Protein AF-A0A161MLA7-F1 (afdb_monomer_lite)

pLDDT: mean 86.56, std 13.96, range [35.53, 97.56]

Structure (mmCIF, N/CA/C/O backbone)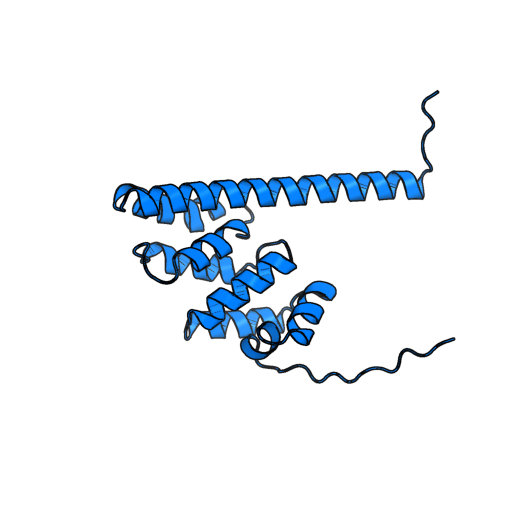:
data_AF-A0A161MLA7-F1
#
_entry.id   AF-A0A161MLA7-F1
#
loop_
_atom_site.group_PDB
_atom_site.id
_atom_site.type_symbol
_atom_site.label_atom_id
_atom_site.label_alt_id
_atom_site.label_comp_id
_atom_site.label_asym_id
_atom_site.label_entity_id
_atom_site.label_seq_id
_atom_site.pdbx_PDB_ins_code
_atom_site.Cartn_x
_atom_site.Cartn_y
_atom_site.Cartn_z
_atom_site.occupancy
_atom_site.B_iso_or_equiv
_atom_site.auth_seq_id
_atom_site.auth_comp_id
_atom_site.auth_asym_id
_atom_site.auth_atom_id
_atom_site.pdbx_PDB_model_num
ATOM 1 N N . GLY A 1 1 ? 32.731 -20.672 -20.221 1.00 35.62 1 GLY A N 1
ATOM 2 C CA . GLY A 1 1 ? 31.515 -21.456 -19.959 1.00 35.62 1 GLY A CA 1
ATOM 3 C C . GLY A 1 1 ? 31.537 -21.899 -18.520 1.00 35.62 1 GLY A C 1
ATOM 4 O O . GLY A 1 1 ? 32.250 -22.837 -18.206 1.00 35.62 1 GLY A O 1
ATOM 5 N N . SER A 1 2 ? 30.810 -21.200 -17.656 1.00 35.53 2 SER A N 1
ATOM 6 C CA . SER A 1 2 ? 30.703 -21.545 -16.239 1.00 35.53 2 SER A CA 1
ATOM 7 C C . SER A 1 2 ? 29.225 -21.730 -15.949 1.00 35.53 2 SER A C 1
ATOM 9 O O . SER A 1 2 ? 28.480 -20.765 -15.819 1.00 35.53 2 SER A O 1
ATOM 11 N N . SER A 1 3 ? 28.805 -22.993 -15.978 1.00 42.72 3 SER A N 1
ATOM 12 C CA . SER A 1 3 ? 27.451 -23.432 -15.665 1.00 42.72 3 SER A CA 1
ATOM 13 C C . SER A 1 3 ? 27.129 -23.028 -14.229 1.00 42.72 3 SER A C 1
ATOM 15 O O . SER A 1 3 ? 27.660 -23.607 -13.277 1.00 42.72 3 SER A O 1
ATOM 17 N N . ILE A 1 4 ? 26.294 -21.999 -14.070 1.00 44.34 4 ILE A N 1
ATOM 18 C CA . ILE A 1 4 ? 25.647 -21.707 -12.796 1.00 44.34 4 ILE A CA 1
ATOM 19 C C . ILE A 1 4 ? 24.746 -22.909 -12.540 1.00 44.34 4 ILE A C 1
ATOM 21 O O . ILE A 1 4 ? 23.729 -23.096 -13.209 1.00 44.34 4 ILE A O 1
ATOM 25 N N . ARG A 1 5 ? 25.176 -23.772 -11.616 1.00 41.50 5 ARG A N 1
ATOM 26 C CA . ARG A 1 5 ? 24.365 -24.871 -11.100 1.00 41.50 5 ARG A CA 1
ATOM 27 C C . ARG A 1 5 ? 22.990 -24.297 -10.774 1.00 41.50 5 ARG A C 1
ATOM 29 O O . ARG A 1 5 ? 22.898 -23.390 -9.949 1.00 41.50 5 ARG A O 1
ATOM 36 N N . LYS A 1 6 ? 21.947 -24.812 -11.433 1.00 44.00 6 LYS A N 1
ATOM 37 C CA . LYS A 1 6 ? 20.553 -24.623 -11.027 1.00 44.00 6 LYS A CA 1
ATOM 38 C C . LYS A 1 6 ? 20.460 -25.071 -9.572 1.00 44.00 6 LYS A C 1
ATOM 40 O O . LYS A 1 6 ? 20.347 -26.260 -9.291 1.00 44.00 6 LYS A O 1
ATOM 45 N N . LEU A 1 7 ? 20.582 -24.123 -8.652 1.00 43.62 7 LEU A N 1
ATOM 46 C CA . LEU A 1 7 ? 20.130 -24.289 -7.287 1.00 43.62 7 LEU A CA 1
ATOM 47 C C . LEU A 1 7 ? 18.627 -24.536 -7.416 1.00 43.62 7 LEU A C 1
ATOM 49 O O . LEU A 1 7 ? 17.872 -23.615 -7.717 1.00 43.62 7 LEU A O 1
ATOM 53 N N . SER A 1 8 ? 18.205 -25.794 -7.292 1.00 46.41 8 SER A N 1
ATOM 54 C CA . SER A 1 8 ? 16.795 -26.168 -7.209 1.00 46.41 8 SER A CA 1
ATOM 55 C C . SER A 1 8 ? 16.278 -25.725 -5.843 1.00 46.41 8 SER A C 1
ATOM 57 O O . SER A 1 8 ? 16.089 -26.533 -4.935 1.00 46.41 8 SER A O 1
ATOM 59 N N . ILE A 1 9 ? 16.163 -24.413 -5.660 1.00 57.31 9 ILE A N 1
ATOM 60 C CA . ILE A 1 9 ? 15.554 -23.830 -4.476 1.00 57.31 9 ILE A CA 1
ATOM 61 C C . ILE A 1 9 ? 14.063 -24.095 -4.629 1.00 57.31 9 ILE A C 1
ATOM 63 O O . ILE A 1 9 ? 13.402 -23.514 -5.486 1.00 57.31 9 ILE A O 1
ATOM 67 N N . VAL A 1 10 ? 13.554 -25.034 -3.835 1.00 64.12 10 VAL A N 1
ATOM 68 C CA . VAL A 1 10 ? 12.116 -25.246 -3.702 1.00 64.12 10 VAL A CA 1
ATOM 69 C C . VAL A 1 10 ? 11.611 -24.146 -2.785 1.00 64.12 10 VAL A C 1
ATOM 71 O O . VAL A 1 10 ? 11.874 -24.150 -1.582 1.00 64.12 10 VAL A O 1
ATOM 74 N N . PHE A 1 11 ? 10.951 -23.159 -3.375 1.00 63.38 11 PHE A N 1
ATOM 75 C CA . PHE A 1 11 ? 10.312 -22.102 -2.614 1.00 63.38 11 PHE A CA 1
ATOM 76 C C . PHE A 1 11 ? 9.018 -22.619 -1.971 1.00 63.38 11 PHE A C 1
ATOM 78 O O . PHE A 1 11 ? 8.339 -23.464 -2.559 1.00 63.38 11 PHE A O 1
ATOM 85 N N . PRO A 1 12 ? 8.655 -22.128 -0.773 1.00 67.88 12 PRO A N 1
ATOM 86 C CA . PRO A 1 12 ? 7.354 -22.425 -0.197 1.00 67.88 12 PRO A CA 1
ATOM 87 C C . PRO A 1 12 ? 6.238 -21.997 -1.157 1.00 67.88 12 PRO A C 1
ATOM 89 O O . PRO A 1 12 ? 6.272 -20.890 -1.687 1.00 67.88 12 PRO A O 1
ATOM 92 N N . HIS A 1 13 ? 5.222 -22.844 -1.327 1.00 69.75 13 HIS A N 1
ATOM 93 C CA . HIS A 1 13 ? 4.021 -22.492 -2.096 1.00 69.75 13 HIS A CA 1
ATOM 94 C C . HIS A 1 13 ? 3.100 -21.520 -1.344 1.00 69.75 13 HIS A C 1
ATOM 96 O O . HIS A 1 13 ? 2.268 -20.857 -1.952 1.00 69.75 13 HIS A O 1
ATOM 102 N N . ASN A 1 14 ? 3.243 -21.431 -0.017 1.00 82.00 14 ASN A N 1
ATOM 103 C CA . ASN A 1 14 ? 2.490 -20.487 0.797 1.00 82.00 14 ASN A CA 1
ATOM 104 C C . ASN A 1 14 ? 3.104 -19.073 0.669 1.00 82.00 14 ASN A C 1
ATOM 106 O O . ASN A 1 14 ? 4.290 -18.906 0.980 1.00 82.00 14 ASN A O 1
ATOM 110 N N . PRO A 1 15 ? 2.319 -18.050 0.278 1.00 80.56 15 PRO A N 1
ATOM 111 C CA . PRO A 1 15 ? 2.831 -16.701 0.046 1.00 80.56 15 PRO A CA 1
ATOM 112 C C . PRO A 1 15 ? 3.383 -16.064 1.322 1.00 80.56 15 PRO A C 1
ATOM 114 O O . PRO A 1 15 ? 4.426 -15.421 1.279 1.00 80.56 15 PRO A O 1
ATOM 117 N N . VAL A 1 16 ? 2.764 -16.303 2.481 1.00 81.31 16 VAL A N 1
ATOM 118 C CA . VAL A 1 16 ? 3.246 -15.788 3.772 1.00 81.31 16 VAL A CA 1
ATOM 119 C C . VAL A 1 16 ? 4.622 -16.355 4.092 1.00 81.31 16 VAL A C 1
ATOM 121 O O . VAL A 1 16 ? 5.517 -15.606 4.468 1.00 81.31 16 VAL A O 1
ATOM 124 N N . SER A 1 17 ? 4.828 -17.659 3.902 1.00 85.19 17 SER A N 1
ATOM 125 C CA . SER A 1 17 ? 6.138 -18.287 4.112 1.00 85.19 17 SER A CA 1
ATOM 126 C C . SER A 1 17 ? 7.188 -17.775 3.125 1.00 85.19 17 SER A C 1
ATOM 128 O O . SER A 1 17 ? 8.350 -17.610 3.501 1.00 85.19 17 SER A O 1
ATOM 130 N N . LEU A 1 18 ? 6.789 -17.494 1.880 1.00 86.75 18 LEU A N 1
ATOM 131 C CA . LEU A 1 18 ? 7.685 -16.943 0.869 1.00 86.75 18 LEU A CA 1
ATOM 132 C C . LEU A 1 18 ? 8.161 -15.539 1.262 1.00 86.75 18 LEU A C 1
ATOM 134 O O . LEU A 1 18 ? 9.369 -15.316 1.348 1.00 86.75 18 LEU A O 1
ATOM 138 N N . ILE A 1 19 ? 7.226 -14.641 1.587 1.00 88.50 19 ILE A N 1
ATOM 139 C CA . ILE A 1 19 ? 7.509 -13.259 2.007 1.00 88.50 19 ILE A CA 1
ATOM 140 C C . ILE A 1 19 ? 8.179 -13.223 3.395 1.00 88.50 19 ILE A C 1
ATOM 142 O O . ILE A 1 19 ? 8.933 -12.311 3.705 1.00 88.50 19 ILE A O 1
ATOM 146 N N . ALA A 1 20 ? 7.960 -14.218 4.257 1.00 85.56 20 ALA A N 1
ATOM 147 C CA . ALA A 1 20 ? 8.632 -14.293 5.556 1.00 85.56 20 ALA A CA 1
ATOM 148 C C . ALA A 1 20 ? 10.102 -14.731 5.455 1.00 85.56 20 ALA A C 1
ATOM 150 O O . ALA A 1 20 ? 10.883 -14.497 6.379 1.00 85.56 20 ALA A O 1
ATOM 151 N N . SER A 1 21 ? 10.492 -15.383 4.358 1.00 88.19 21 SER A N 1
ATOM 152 C CA . SER A 1 21 ? 11.852 -15.879 4.169 1.00 88.19 21 SER A CA 1
ATOM 153 C C . SER A 1 21 ? 12.714 -14.860 3.422 1.00 88.19 21 SER A C 1
ATOM 155 O O . SER A 1 21 ? 12.321 -14.336 2.382 1.00 88.19 21 SER A O 1
ATOM 157 N N . ARG A 1 22 ? 13.944 -14.618 3.896 1.00 85.19 22 ARG A N 1
ATOM 158 C CA . ARG A 1 22 ? 14.897 -13.747 3.185 1.00 85.19 22 ARG A CA 1
ATOM 159 C C . ARG A 1 22 ? 15.151 -14.199 1.734 1.00 85.19 22 ARG A C 1
ATOM 161 O O . ARG A 1 22 ? 15.134 -13.336 0.861 1.00 85.19 22 ARG A O 1
ATOM 168 N N . PRO A 1 23 ? 15.352 -15.502 1.436 1.00 88.31 23 PRO A N 1
ATOM 169 C CA . PRO A 1 23 ? 15.500 -15.957 0.054 1.00 88.31 23 PRO A CA 1
ATOM 170 C C . PRO A 1 23 ? 14.250 -15.712 -0.798 1.00 88.31 23 PRO A C 1
ATOM 172 O O . PRO A 1 23 ? 14.384 -15.338 -1.958 1.00 88.31 23 PRO A O 1
ATOM 175 N N . GLY A 1 24 ? 13.051 -15.894 -0.236 1.00 88.69 24 GLY A N 1
ATOM 176 C CA . GLY A 1 24 ? 11.794 -15.651 -0.943 1.00 88.69 24 GLY A CA 1
ATOM 177 C C . GLY A 1 24 ? 11.556 -14.171 -1.231 1.00 88.69 24 GLY A C 1
ATOM 178 O O . GLY A 1 24 ? 11.229 -13.824 -2.360 1.00 88.69 24 GLY A O 1
ATOM 179 N N . LEU A 1 25 ? 11.821 -13.284 -0.268 1.00 86.94 25 LEU A N 1
ATOM 180 C CA . LEU A 1 25 ? 11.792 -11.834 -0.496 1.00 86.94 25 LEU A CA 1
ATOM 181 C C . LEU A 1 25 ? 12.771 -11.400 -1.584 1.00 86.94 25 LEU A C 1
ATOM 183 O O . LEU A 1 25 ? 12.389 -10.647 -2.471 1.00 86.94 25 LEU A O 1
ATOM 187 N N . MET A 1 26 ? 14.012 -11.894 -1.546 1.00 88.06 26 MET A N 1
ATOM 188 C CA . MET A 1 26 ? 14.998 -11.592 -2.589 1.00 88.06 26 MET A CA 1
ATOM 189 C C . MET A 1 26 ? 14.558 -12.113 -3.959 1.00 88.06 26 MET A C 1
ATOM 191 O O . MET A 1 26 ? 14.773 -11.446 -4.966 1.00 88.06 26 MET A O 1
ATOM 195 N N . TYR A 1 27 ? 13.941 -13.295 -4.008 1.00 89.75 27 TYR A N 1
ATOM 196 C CA . TYR A 1 27 ? 13.390 -13.838 -5.244 1.00 89.75 27 TYR A CA 1
ATOM 197 C C . TYR A 1 27 ? 12.289 -12.934 -5.811 1.00 89.75 27 TYR A C 1
ATOM 199 O O . TYR A 1 27 ? 12.348 -12.583 -6.986 1.00 89.75 27 TYR A O 1
ATOM 207 N N . LEU A 1 28 ? 11.339 -12.510 -4.973 1.00 91.31 28 LEU A N 1
ATOM 208 C CA . LEU A 1 28 ? 10.257 -11.603 -5.366 1.00 91.31 28 LEU A CA 1
ATOM 209 C C . LEU A 1 28 ? 10.786 -10.227 -5.791 1.00 91.31 28 LEU A C 1
ATOM 211 O O . LEU A 1 28 ? 10.276 -9.654 -6.743 1.00 91.31 28 LEU A O 1
ATOM 215 N N . GLU A 1 29 ? 11.820 -9.715 -5.126 1.00 89.81 29 GLU A N 1
ATOM 216 C CA . GLU A 1 29 ? 12.469 -8.446 -5.477 1.00 89.81 29 GLU A CA 1
ATOM 217 C C . GLU A 1 29 ? 13.152 -8.508 -6.852 1.00 89.81 29 GLU A C 1
ATOM 219 O O . GLU A 1 29 ? 13.044 -7.574 -7.641 1.00 89.81 29 GLU A O 1
ATOM 224 N N . LEU A 1 30 ? 13.825 -9.621 -7.162 1.00 88.25 30 LEU A N 1
ATOM 225 C CA . LEU A 1 30 ? 14.566 -9.790 -8.416 1.00 88.25 30 LEU A CA 1
ATOM 226 C C . LEU A 1 30 ? 13.683 -10.194 -9.602 1.00 88.25 30 LEU A C 1
ATOM 228 O O . LEU A 1 30 ? 13.940 -9.768 -10.726 1.00 88.25 30 LEU A O 1
ATOM 232 N N . CYS A 1 31 ? 12.696 -11.059 -9.370 1.00 88.69 31 CYS A N 1
ATOM 233 C CA . CYS A 1 31 ? 11.880 -11.660 -10.430 1.00 88.69 31 CYS A CA 1
ATOM 234 C C . CYS A 1 31 ? 10.487 -11.032 -10.545 1.00 88.69 31 CYS A C 1
ATOM 236 O O . CYS A 1 31 ? 9.802 -11.258 -11.540 1.00 88.69 31 CYS A O 1
ATOM 238 N N . GLY A 1 32 ? 10.069 -10.260 -9.542 1.00 88.56 32 GLY A N 1
ATOM 239 C CA . GLY A 1 32 ? 8.690 -9.821 -9.379 1.00 88.56 32 GLY A CA 1
ATOM 240 C C . GLY A 1 32 ? 7.773 -10.932 -8.837 1.00 88.56 32 GLY A C 1
ATOM 241 O O . GLY A 1 32 ? 8.076 -12.125 -8.951 1.00 88.56 32 GLY A O 1
ATOM 242 N N . PRO A 1 33 ? 6.637 -10.563 -8.223 1.00 90.44 33 PRO A N 1
ATOM 243 C CA . PRO A 1 33 ? 5.586 -11.514 -7.870 1.00 90.44 33 PRO A CA 1
ATO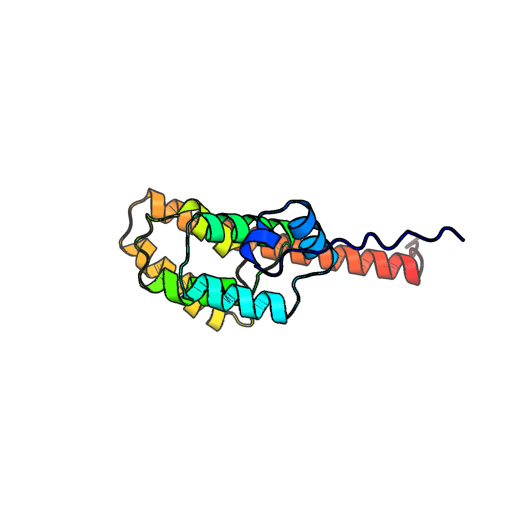M 244 C C . PRO A 1 33 ? 4.881 -12.054 -9.127 1.00 90.44 33 PRO A C 1
ATOM 246 O O . PRO A 1 33 ? 4.514 -11.279 -10.008 1.00 90.44 33 PRO A O 1
ATOM 249 N N . SER A 1 34 ? 4.666 -13.375 -9.204 1.00 89.94 34 SER A N 1
ATOM 250 C CA . SER A 1 34 ? 3.880 -13.987 -10.289 1.00 89.94 34 SER A CA 1
ATOM 251 C C . SER A 1 34 ? 2.377 -13.776 -10.091 1.00 89.94 34 SER A C 1
ATOM 253 O O . SER A 1 34 ? 1.924 -13.457 -8.990 1.00 89.94 34 SER A O 1
ATOM 255 N N . GLU A 1 35 ? 1.589 -13.994 -11.142 1.00 88.06 35 GLU A N 1
ATOM 256 C CA . GLU A 1 35 ? 0.130 -13.894 -11.063 1.00 88.06 35 GLU A CA 1
ATOM 257 C C . GLU A 1 35 ? -0.458 -14.921 -10.085 1.00 88.06 35 GLU A C 1
ATOM 259 O O . GLU A 1 35 ? -1.280 -14.567 -9.240 1.00 88.06 35 GLU A O 1
ATOM 264 N N . GLU A 1 36 ? 0.026 -16.167 -10.109 1.00 87.62 36 GLU A N 1
ATOM 265 C CA . GLU A 1 36 ? -0.424 -17.209 -9.179 1.00 87.62 36 GLU A CA 1
ATOM 266 C C . GLU A 1 36 ? -0.106 -16.831 -7.730 1.00 87.62 36 GLU A C 1
ATOM 268 O O . GLU A 1 36 ? -0.930 -17.017 -6.836 1.00 87.62 36 GLU A O 1
ATOM 273 N N . PHE A 1 37 ? 1.076 -16.256 -7.487 1.00 89.62 37 PHE A N 1
ATOM 274 C CA . PHE A 1 37 ? 1.437 -15.756 -6.164 1.00 89.62 37 PHE A CA 1
ATOM 275 C C . PHE A 1 37 ? 0.473 -14.657 -5.701 1.00 89.62 37 PHE A C 1
ATOM 277 O O . PHE A 1 37 ? 0.029 -14.681 -4.553 1.00 89.62 37 PHE A O 1
ATOM 284 N N . MET A 1 38 ? 0.130 -13.718 -6.586 1.00 90.75 38 MET A N 1
ATOM 285 C CA . MET A 1 38 ? -0.778 -12.613 -6.276 1.00 90.75 38 MET A CA 1
ATOM 286 C C . MET A 1 38 ? -2.192 -13.104 -5.949 1.00 90.75 38 MET A C 1
ATOM 288 O O . MET A 1 38 ? -2.770 -12.641 -4.968 1.00 90.75 38 MET A O 1
ATOM 292 N N . GLN A 1 39 ? -2.710 -14.085 -6.694 1.00 89.31 39 GLN A N 1
ATOM 293 C CA . GLN A 1 39 ? -4.025 -14.688 -6.442 1.00 89.31 39 GLN A CA 1
ATOM 294 C C . GLN A 1 39 ? -4.079 -15.419 -5.092 1.00 89.31 39 GLN A C 1
ATOM 296 O O . GLN A 1 39 ? -5.018 -15.244 -4.314 1.00 89.31 39 GLN A O 1
ATOM 301 N N . VAL A 1 40 ? -3.057 -16.220 -4.767 1.00 89.25 40 VAL A N 1
ATOM 302 C CA . VAL A 1 40 ? -3.009 -16.926 -3.473 1.00 89.25 40 VAL A CA 1
ATOM 303 C C . VAL A 1 40 ? -2.837 -15.934 -2.320 1.00 89.25 40 VAL A C 1
ATOM 305 O O . VAL A 1 40 ? -3.418 -16.112 -1.244 1.00 89.25 40 VAL A O 1
ATOM 308 N N . LEU A 1 41 ? -2.056 -14.872 -2.529 1.00 90.12 41 LEU A N 1
ATOM 309 C CA . LEU A 1 41 ? -1.874 -13.819 -1.540 1.00 90.12 41 LEU A CA 1
ATOM 310 C C . LEU A 1 41 ? -3.184 -13.071 -1.258 1.00 90.12 41 LEU A C 1
ATOM 312 O O . LEU A 1 41 ? -3.493 -12.836 -0.093 1.00 90.12 41 LEU A O 1
ATOM 316 N N . GLU A 1 42 ? -3.964 -12.755 -2.290 1.00 90.50 42 GLU A N 1
ATOM 317 C CA . GLU A 1 42 ? -5.281 -12.124 -2.161 1.00 90.50 42 GLU A CA 1
ATOM 318 C C . GLU A 1 42 ? -6.214 -12.943 -1.274 1.00 90.50 42 GLU A C 1
ATOM 320 O O . GLU A 1 42 ? -6.682 -12.440 -0.254 1.00 90.50 42 GLU A O 1
ATOM 325 N N . GLY A 1 43 ? -6.381 -14.233 -1.581 1.00 88.00 43 GLY A N 1
ATOM 326 C CA . GLY A 1 43 ? -7.207 -15.124 -0.766 1.00 88.00 43 GLY A CA 1
ATOM 327 C C . GLY A 1 43 ? -6.710 -15.249 0.679 1.00 88.00 43 GLY A C 1
ATOM 328 O O . GLY A 1 43 ? -7.507 -15.379 1.605 1.00 88.00 43 GLY A O 1
ATOM 329 N N . THR A 1 44 ? -5.395 -15.155 0.898 1.00 87.94 44 THR A N 1
ATOM 330 C CA . THR A 1 44 ? -4.810 -15.179 2.248 1.00 87.94 44 THR A CA 1
ATOM 331 C C . THR A 1 44 ? -5.144 -13.906 3.032 1.00 87.94 44 THR A C 1
ATOM 333 O O . THR A 1 44 ? -5.494 -13.984 4.210 1.00 87.94 44 THR A O 1
ATOM 336 N N . ILE A 1 45 ? -5.041 -12.740 2.390 1.00 89.00 45 ILE A N 1
ATOM 337 C CA . ILE A 1 45 ? -5.359 -11.446 3.004 1.00 89.00 45 ILE A CA 1
ATOM 338 C C . ILE A 1 45 ? -6.857 -11.351 3.312 1.00 89.00 45 ILE A C 1
ATOM 340 O O . ILE A 1 45 ? -7.218 -10.906 4.398 1.00 89.00 45 ILE A O 1
ATOM 344 N N . GLU A 1 46 ? -7.718 -11.785 2.389 1.00 85.44 46 GLU A N 1
ATOM 345 C CA . GLU A 1 46 ? -9.176 -11.756 2.562 1.00 85.44 46 GLU A CA 1
ATOM 346 C C . GLU A 1 46 ? -9.651 -12.703 3.674 1.00 85.44 46 GLU A C 1
ATOM 348 O O . GLU A 1 46 ? -10.554 -12.354 4.432 1.00 85.44 46 GLU A O 1
ATOM 353 N N . ALA A 1 47 ? -9.036 -13.883 3.805 1.00 82.31 47 ALA A N 1
ATOM 354 C CA . ALA A 1 47 ? -9.426 -14.858 4.820 1.00 82.31 47 ALA A CA 1
ATOM 355 C C . ALA A 1 47 ? -9.049 -14.423 6.244 1.00 82.31 47 ALA A C 1
ATOM 357 O O . ALA A 1 47 ? -9.837 -14.616 7.172 1.00 82.31 47 ALA A O 1
ATOM 358 N N . GLN A 1 48 ? -7.840 -13.881 6.439 1.00 74.12 48 GLN A N 1
ATOM 359 C CA . GLN A 1 48 ? -7.374 -13.454 7.758 1.00 74.12 48 GLN A CA 1
ATOM 360 C C . GLN A 1 48 ? -6.199 -12.463 7.658 1.00 74.12 48 GLN A C 1
ATOM 362 O O . GLN A 1 48 ? -5.032 -12.878 7.652 1.00 74.12 48 GLN A O 1
ATOM 367 N N . PRO A 1 49 ? -6.458 -11.144 7.645 1.00 75.31 49 PRO A N 1
ATOM 368 C CA . PRO A 1 49 ? -5.391 -10.158 7.710 1.00 75.31 49 PRO A CA 1
ATOM 369 C C . PRO A 1 49 ? -4.799 -10.165 9.124 1.00 75.31 49 PRO A C 1
ATOM 371 O O . PRO A 1 49 ? -5.368 -9.620 10.062 1.00 75.31 49 PRO A O 1
ATOM 374 N N . SER A 1 50 ? -3.658 -10.831 9.303 1.00 83.69 50 SER A N 1
ATOM 375 C CA . SER A 1 50 ? -2.897 -10.763 10.556 1.00 83.69 50 SER A CA 1
ATOM 376 C C . SER A 1 50 ? -1.865 -9.642 10.496 1.00 83.69 50 SER A C 1
ATOM 378 O O . SER A 1 50 ? -1.293 -9.376 9.437 1.00 83.69 50 SER A O 1
ATOM 380 N N . GLU A 1 51 ? -1.551 -9.033 11.640 1.00 86.38 51 GLU A N 1
ATOM 381 C CA . GLU A 1 51 ? -0.484 -8.026 11.757 1.00 86.38 51 GLU A CA 1
ATOM 382 C C . GLU A 1 51 ? 0.846 -8.529 11.164 1.00 86.38 51 GLU A C 1
ATOM 384 O O . GLU A 1 51 ? 1.554 -7.796 10.471 1.00 86.38 51 GLU A O 1
ATOM 389 N N . LEU A 1 52 ? 1.143 -9.823 11.341 1.00 85.75 52 LEU A N 1
ATOM 390 C CA . LEU A 1 52 ? 2.296 -10.476 10.727 1.00 85.75 52 LEU A CA 1
ATOM 391 C C . LEU A 1 52 ? 2.260 -10.371 9.197 1.00 85.75 52 LEU A C 1
ATOM 393 O O . LEU A 1 52 ? 3.256 -9.969 8.597 1.00 85.75 52 LEU A O 1
ATOM 397 N N . ILE A 1 53 ? 1.134 -10.700 8.562 1.00 86.94 53 ILE A N 1
ATOM 398 C CA . ILE A 1 53 ? 0.984 -10.603 7.104 1.00 86.94 53 ILE A CA 1
ATOM 399 C C . ILE A 1 53 ? 1.129 -9.147 6.654 1.00 86.94 53 ILE A C 1
ATOM 401 O O . ILE A 1 53 ? 1.920 -8.876 5.755 1.00 86.94 53 ILE A O 1
ATOM 405 N N . ILE A 1 54 ? 0.454 -8.204 7.314 1.00 89.62 54 ILE A N 1
ATOM 406 C CA . ILE A 1 54 ? 0.525 -6.769 6.987 1.00 89.62 54 ILE A CA 1
ATOM 407 C C . ILE A 1 54 ? 1.975 -6.264 7.083 1.00 89.62 54 ILE A C 1
ATOM 409 O O . ILE A 1 54 ? 2.456 -5.574 6.183 1.00 89.62 54 ILE A O 1
ATOM 413 N N . SER A 1 55 ? 2.713 -6.666 8.122 1.00 91.38 55 SER A N 1
ATOM 414 C CA . SER A 1 55 ? 4.125 -6.295 8.287 1.00 91.38 55 SER A CA 1
ATOM 415 C C . SER A 1 55 ? 5.009 -6.809 7.147 1.00 91.38 55 SER A C 1
ATOM 417 O O . SER A 1 55 ? 5.864 -6.082 6.639 1.00 91.38 55 SER A O 1
ATOM 419 N N . ARG A 1 56 ? 4.763 -8.040 6.685 1.00 90.00 56 ARG A N 1
ATOM 420 C CA . ARG A 1 56 ? 5.498 -8.660 5.576 1.00 90.00 56 ARG A CA 1
ATOM 421 C C . ARG A 1 56 ? 5.149 -8.039 4.233 1.00 90.00 56 ARG A C 1
ATOM 423 O O . ARG A 1 56 ? 6.031 -7.872 3.396 1.00 90.00 56 ARG A O 1
ATOM 430 N N . LEU A 1 57 ? 3.897 -7.642 4.047 1.00 91.88 57 LEU A N 1
ATOM 431 C CA . LEU A 1 57 ? 3.456 -6.908 2.865 1.00 91.88 57 LEU A CA 1
ATOM 432 C C . LEU A 1 57 ? 4.086 -5.521 2.787 1.00 91.88 57 LEU A C 1
ATOM 434 O O . LEU A 1 57 ? 4.553 -5.131 1.717 1.00 91.88 57 LEU A O 1
ATOM 438 N N . SER A 1 58 ? 4.187 -4.827 3.922 1.00 92.19 58 SER A N 1
ATOM 439 C CA . SER A 1 58 ? 4.918 -3.561 3.999 1.00 92.19 58 SER A CA 1
ATOM 440 C C . SER A 1 58 ? 6.383 -3.761 3.613 1.00 92.19 58 SER A C 1
ATOM 442 O O . SER A 1 58 ? 6.899 -3.046 2.752 1.00 92.19 58 SER A O 1
ATOM 444 N N . GLU A 1 59 ? 7.061 -4.766 4.176 1.00 92.00 59 GLU A N 1
ATOM 445 C CA . GLU A 1 59 ? 8.451 -5.071 3.818 1.00 92.00 59 GLU A CA 1
ATOM 446 C C . GLU A 1 59 ? 8.609 -5.355 2.315 1.00 92.00 59 GLU A C 1
ATOM 448 O O . GLU A 1 59 ? 9.520 -4.822 1.677 1.00 92.00 59 GLU A O 1
ATOM 453 N N . LEU A 1 60 ? 7.698 -6.140 1.737 1.00 92.81 60 LEU A N 1
ATOM 454 C CA . LEU A 1 60 ? 7.710 -6.461 0.315 1.00 92.81 60 LEU A CA 1
ATOM 455 C C . LEU A 1 60 ? 7.544 -5.211 -0.560 1.00 92.81 60 LEU A C 1
ATOM 457 O O . LEU A 1 60 ? 8.373 -4.986 -1.438 1.00 92.81 60 LEU A O 1
ATOM 461 N N . GLN A 1 61 ? 6.533 -4.369 -0.318 1.00 93.81 61 GLN A N 1
ATOM 462 C CA . GLN A 1 61 ? 6.332 -3.141 -1.105 1.00 93.81 61 GLN A CA 1
ATOM 463 C C . GLN A 1 61 ? 7.515 -2.176 -0.990 1.00 93.81 61 GLN A C 1
ATOM 465 O O . GLN A 1 61 ? 7.892 -1.551 -1.978 1.00 93.81 61 GLN A O 1
ATOM 470 N N . ASN A 1 62 ? 8.145 -2.090 0.186 1.00 92.69 62 ASN A N 1
ATOM 471 C CA . ASN A 1 62 ? 9.352 -1.284 0.373 1.00 92.69 62 ASN A CA 1
ATOM 472 C C . ASN A 1 62 ? 10.528 -1.774 -0.477 1.00 92.69 62 ASN A C 1
ATOM 474 O O . ASN A 1 62 ? 11.258 -0.951 -1.026 1.00 92.69 62 ASN A O 1
ATOM 478 N N . ARG A 1 63 ? 10.706 -3.093 -0.606 1.00 91.94 63 ARG A N 1
ATOM 479 C CA . ARG A 1 63 ? 11.744 -3.682 -1.467 1.00 91.94 63 ARG A CA 1
ATOM 480 C C . ARG A 1 63 ? 11.438 -3.498 -2.945 1.00 91.94 63 ARG A C 1
ATOM 482 O O . ARG A 1 63 ? 12.309 -3.099 -3.706 1.00 91.94 63 ARG A O 1
ATOM 489 N N . LEU A 1 64 ? 10.190 -3.749 -3.333 1.00 92.38 64 LEU A N 1
ATOM 490 C CA . LEU A 1 64 ? 9.740 -3.608 -4.716 1.00 92.38 64 LEU A CA 1
ATOM 491 C C . LEU A 1 64 ? 9.702 -2.148 -5.177 1.00 92.38 64 LEU A C 1
ATOM 493 O O . LEU A 1 64 ? 9.801 -1.872 -6.370 1.00 92.38 64 LEU A O 1
ATOM 497 N N . ARG A 1 65 ? 9.556 -1.209 -4.236 1.00 92.62 65 ARG A N 1
ATOM 498 C CA . ARG A 1 65 ? 9.391 0.228 -4.492 1.00 92.62 65 ARG A CA 1
ATOM 499 C C . ARG A 1 65 ? 8.223 0.532 -5.430 1.00 92.62 65 ARG A C 1
ATOM 501 O O . ARG A 1 65 ? 8.269 1.461 -6.236 1.00 92.62 65 ARG A O 1
ATOM 508 N N . HIS A 1 66 ? 7.168 -0.267 -5.334 1.00 91.44 66 HIS A N 1
ATOM 509 C CA . HIS A 1 66 ? 5.907 -0.026 -6.014 1.00 91.44 66 HIS A CA 1
ATOM 510 C C . HIS A 1 66 ? 4.754 -0.707 -5.280 1.00 91.44 66 HIS A C 1
ATOM 512 O O . HIS A 1 66 ? 4.935 -1.588 -4.435 1.00 91.44 66 HIS A O 1
ATOM 518 N N . GLY A 1 67 ? 3.545 -0.293 -5.641 1.00 92.00 67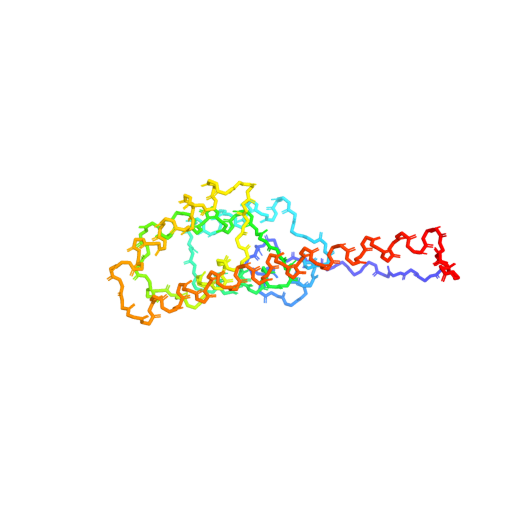 GLY A N 1
ATOM 519 C CA . GLY A 1 67 ? 2.324 -0.879 -5.126 1.00 92.00 67 GLY A CA 1
ATOM 520 C C . GLY A 1 67 ? 1.987 -2.231 -5.690 1.00 92.00 67 GLY A C 1
ATOM 521 O O . GLY A 1 67 ? 2.241 -2.503 -6.861 1.00 92.00 67 GLY A O 1
ATOM 522 N N . LEU A 1 68 ? 1.371 -3.053 -4.847 1.00 92.56 68 LEU A N 1
ATOM 523 C CA . LEU A 1 68 ? 0.722 -4.281 -5.269 1.00 92.56 68 LEU A CA 1
ATOM 524 C C . LEU A 1 68 ? -0.796 -4.037 -5.310 1.00 92.56 68 LEU A C 1
ATOM 526 O O . LEU A 1 68 ? -1.359 -3.618 -4.292 1.00 92.56 68 LEU A O 1
ATOM 530 N N . PRO A 1 69 ? -1.476 -4.297 -6.444 1.00 92.88 69 PRO A N 1
ATOM 531 C CA . PRO A 1 69 ? -2.920 -4.080 -6.572 1.00 92.88 69 PRO A CA 1
ATOM 532 C C . PRO A 1 69 ? -3.734 -4.784 -5.480 1.00 92.88 69 PRO A C 1
ATOM 534 O O . PRO A 1 69 ? -4.633 -4.185 -4.897 1.00 92.88 69 PRO A O 1
ATOM 537 N N . VAL A 1 70 ? -3.341 -6.010 -5.117 1.00 92.19 70 VAL A N 1
ATOM 538 C CA . VAL A 1 70 ? -3.978 -6.796 -4.048 1.00 92.19 70 VAL A CA 1
ATOM 539 C C . VAL A 1 70 ? -3.988 -6.075 -2.695 1.00 92.19 70 VAL A C 1
ATOM 541 O O . VAL A 1 70 ? -4.980 -6.107 -1.971 1.00 92.19 70 VAL A O 1
ATOM 544 N N . ILE A 1 71 ? -2.910 -5.356 -2.371 1.00 93.06 71 ILE A N 1
ATOM 545 C CA . ILE A 1 71 ? -2.810 -4.591 -1.125 1.00 93.06 71 ILE A CA 1
ATOM 546 C C . ILE A 1 71 ? -3.714 -3.363 -1.192 1.00 93.06 71 ILE A C 1
ATOM 548 O O . ILE A 1 71 ? -4.355 -3.015 -0.206 1.00 93.06 71 ILE A O 1
ATOM 552 N N . THR A 1 72 ? -3.813 -2.728 -2.360 1.00 93.50 72 THR A N 1
ATOM 553 C CA . THR A 1 72 ? -4.718 -1.586 -2.550 1.00 93.50 72 THR A CA 1
ATOM 554 C C . THR A 1 72 ? -6.172 -2.011 -2.392 1.00 93.50 72 THR A C 1
ATOM 556 O O . THR A 1 72 ? -6.926 -1.342 -1.689 1.00 93.50 72 THR A O 1
ATOM 559 N N . LYS A 1 73 ? -6.560 -3.146 -2.984 1.00 92.69 73 LYS A N 1
ATOM 560 C CA . LYS A 1 73 ? -7.904 -3.714 -2.830 1.00 92.69 73 LYS A CA 1
ATOM 561 C C . LYS A 1 73 ? -8.220 -3.990 -1.359 1.00 92.69 73 LYS A C 1
ATOM 563 O O . LYS A 1 73 ? -9.274 -3.582 -0.876 1.00 92.69 73 LYS A O 1
ATOM 568 N N . TYR A 1 74 ? -7.283 -4.608 -0.638 1.00 92.88 74 TYR A N 1
ATOM 569 C CA . TYR A 1 74 ? -7.403 -4.817 0.804 1.00 92.88 74 TYR A CA 1
ATOM 570 C C . TYR A 1 74 ? -7.590 -3.498 1.567 1.00 92.88 74 TYR A C 1
ATOM 572 O O . TYR A 1 74 ? -8.560 -3.358 2.311 1.00 92.88 74 TYR A O 1
ATOM 580 N N . LEU A 1 75 ? -6.709 -2.514 1.352 1.00 94.56 75 LEU A N 1
ATOM 581 C CA . LEU A 1 75 ? -6.789 -1.206 2.008 1.00 94.56 75 LEU A CA 1
ATOM 582 C C . LEU A 1 75 ? -8.117 -0.507 1.712 1.00 94.56 75 LEU A C 1
ATOM 584 O O . LEU A 1 75 ? -8.723 0.043 2.626 1.00 94.56 75 LEU A O 1
ATOM 588 N N . SER A 1 76 ? -8.603 -0.572 0.472 1.00 93.06 76 SER A N 1
ATOM 589 C CA . SER A 1 76 ? -9.875 0.039 0.086 1.00 93.06 76 SER A CA 1
ATOM 590 C C . SER A 1 76 ? -11.056 -0.499 0.890 1.00 93.06 76 SER A C 1
ATOM 592 O O . SER A 1 76 ? -11.972 0.264 1.179 1.00 93.06 76 SER A O 1
ATOM 594 N N . GLY A 1 77 ? -11.067 -1.792 1.224 1.00 92.12 77 GLY A N 1
ATOM 595 C CA . GLY A 1 77 ? -12.099 -2.377 2.081 1.00 92.12 77 GLY A CA 1
ATOM 596 C C . GLY A 1 77 ? -11.854 -2.074 3.558 1.00 92.12 77 GLY A C 1
ATOM 597 O O . GLY A 1 77 ? -12.753 -1.616 4.261 1.00 92.12 77 GLY A O 1
ATOM 598 N N . TYR A 1 78 ? -10.619 -2.281 4.014 1.00 92.88 78 TYR A N 1
ATOM 599 C CA . TYR A 1 78 ? -10.235 -2.162 5.418 1.00 92.88 78 TYR A CA 1
ATOM 600 C C . TYR A 1 78 ? -10.383 -0.732 5.956 1.00 92.88 78 TYR A C 1
ATOM 602 O O . TYR A 1 78 ? -10.955 -0.524 7.025 1.00 92.88 78 TYR A O 1
ATOM 610 N N . LEU A 1 79 ? -9.935 0.277 5.200 1.00 94.81 79 LEU A N 1
ATOM 611 C CA . LEU A 1 79 ? -9.944 1.680 5.630 1.00 94.81 79 LEU A CA 1
ATOM 612 C C . LEU A 1 79 ? -11.353 2.258 5.815 1.00 94.81 79 LEU A C 1
ATOM 614 O O . LEU A 1 79 ? -11.503 3.263 6.504 1.00 94.81 79 LEU A O 1
ATOM 618 N N . ILE A 1 80 ? -12.386 1.650 5.221 1.00 93.00 80 ILE A N 1
ATOM 619 C CA . ILE A 1 80 ? -13.777 2.103 5.382 1.00 93.00 80 ILE A CA 1
ATOM 620 C C . ILE A 1 80 ? -14.240 1.945 6.833 1.00 93.00 80 ILE A C 1
ATOM 622 O O . ILE A 1 80 ? -14.998 2.779 7.328 1.00 93.00 80 ILE A O 1
ATOM 626 N N . THR A 1 81 ? -13.795 0.881 7.501 1.00 91.75 81 THR A N 1
ATOM 627 C CA . THR A 1 81 ? -14.196 0.528 8.870 1.00 91.75 81 THR A CA 1
ATOM 628 C C . THR A 1 81 ? -13.077 0.708 9.891 1.00 91.75 81 THR A C 1
ATOM 630 O O . THR A 1 81 ? -13.306 0.497 11.078 1.00 91.75 81 THR A O 1
ATOM 633 N N . TRP A 1 82 ? -11.871 1.061 9.447 1.00 93.25 82 TRP A N 1
ATOM 634 C CA . TRP A 1 82 ? -10.710 1.207 10.313 1.00 93.25 82 TRP A CA 1
ATOM 635 C C . TRP A 1 82 ? -10.815 2.448 11.209 1.00 93.25 82 TRP A C 1
ATOM 637 O O . TRP A 1 82 ? -11.109 3.551 10.747 1.00 93.25 82 TRP A O 1
ATOM 647 N N . ASP A 1 83 ? -10.535 2.268 12.497 1.00 90.00 83 ASP A N 1
ATOM 648 C CA . ASP A 1 83 ? -10.638 3.298 13.535 1.00 90.00 83 ASP A CA 1
ATOM 649 C C . ASP A 1 83 ? -9.345 4.105 13.748 1.00 90.00 83 ASP A C 1
ATOM 651 O O . ASP A 1 83 ? -9.317 5.052 14.536 1.00 90.00 83 ASP A O 1
ATOM 655 N N . GLY A 1 84 ? -8.269 3.747 13.044 1.00 90.56 84 GLY A N 1
ATOM 656 C CA . GLY A 1 84 ? -6.974 4.414 13.145 1.00 90.56 84 GLY A CA 1
ATOM 657 C C . GLY A 1 84 ? -6.034 3.858 14.216 1.00 90.56 84 GLY A C 1
ATOM 658 O O . GLY A 1 84 ? -4.927 4.384 14.342 1.00 90.56 84 GLY A O 1
ATOM 659 N N . LEU A 1 85 ? -6.432 2.833 14.979 1.00 90.12 85 LEU A N 1
ATOM 660 C CA . LEU A 1 85 ? -5.651 2.307 16.106 1.00 90.12 85 LEU A CA 1
ATOM 661 C C . LEU A 1 85 ? -4.923 1.012 15.749 1.00 90.12 85 LEU A C 1
ATOM 663 O O . LEU A 1 85 ? -3.705 0.906 15.920 1.00 90.12 85 LEU A O 1
ATOM 667 N N . GLU A 1 86 ? -5.652 0.023 15.235 1.00 89.69 86 GLU A N 1
ATOM 668 C CA . GLU A 1 86 ? -5.079 -1.296 14.971 1.00 89.69 86 GLU A CA 1
ATOM 669 C C . GLU A 1 86 ? -4.040 -1.239 13.847 1.00 89.69 86 GLU A C 1
ATOM 671 O O . GLU A 1 86 ? -4.317 -0.739 12.753 1.00 89.69 86 GLU A O 1
ATOM 676 N N . SER A 1 87 ? -2.840 -1.772 14.112 1.00 89.12 87 SER A N 1
ATOM 677 C CA . SER A 1 87 ? -1.737 -1.856 13.145 1.00 89.12 87 SER A CA 1
ATOM 678 C C . SER A 1 87 ? -1.394 -0.517 12.469 1.00 89.12 87 SER A C 1
ATOM 680 O O . SER A 1 87 ? -0.882 -0.501 11.350 1.00 89.12 87 SER A O 1
ATOM 682 N N . GLN A 1 88 ? -1.643 0.616 13.139 1.00 92.62 88 GLN A N 1
ATOM 683 C CA . GLN A 1 88 ? -1.597 1.959 12.547 1.00 92.62 88 GLN A CA 1
ATOM 684 C C . GLN A 1 88 ? -0.339 2.246 11.738 1.00 92.62 88 GLN A C 1
ATOM 686 O O . GLN A 1 88 ? -0.413 2.656 10.578 1.00 92.62 88 GLN A O 1
ATOM 691 N N . LYS A 1 89 ? 0.824 1.986 12.333 1.00 93.31 89 LYS A N 1
ATOM 692 C CA . LYS A 1 89 ? 2.106 2.198 11.666 1.00 93.31 89 LYS A CA 1
ATOM 693 C C . LYS A 1 89 ? 2.207 1.392 10.372 1.00 93.31 89 LYS A C 1
ATOM 695 O O . LYS A 1 89 ? 2.665 1.924 9.369 1.00 93.31 89 LYS A O 1
ATOM 700 N N . LEU A 1 90 ? 1.776 0.131 10.397 1.00 93.56 90 LEU A N 1
ATOM 701 C CA . LEU A 1 90 ? 1.845 -0.763 9.245 1.00 93.56 90 LEU A CA 1
ATOM 702 C C . LEU A 1 90 ? 0.870 -0.338 8.147 1.00 93.56 90 LEU A C 1
ATOM 704 O O . LEU A 1 90 ? 1.246 -0.335 6.982 1.00 93.56 90 LEU A O 1
ATOM 708 N N . VAL A 1 91 ? -0.349 0.070 8.508 1.00 94.69 91 VAL A N 1
ATOM 709 C CA . VAL A 1 91 ? -1.354 0.556 7.551 1.00 94.69 91 VAL A CA 1
ATOM 710 C C . VAL A 1 91 ? -0.839 1.792 6.811 1.00 94.69 91 VAL A C 1
ATOM 712 O O . VAL A 1 91 ? -0.864 1.824 5.580 1.00 94.69 91 VAL A O 1
ATOM 715 N N . PHE A 1 92 ? -0.291 2.777 7.530 1.00 95.56 92 PHE A N 1
ATOM 716 C CA . PHE A 1 92 ? 0.337 3.948 6.907 1.00 95.56 92 PHE A CA 1
ATOM 717 C C . PHE A 1 92 ? 1.541 3.580 6.033 1.00 95.56 92 PHE A C 1
ATOM 719 O O . PHE A 1 92 ? 1.727 4.155 4.959 1.00 95.56 92 PHE A O 1
ATOM 726 N N . ASP A 1 93 ? 2.319 2.581 6.445 1.00 94.69 93 ASP A N 1
ATOM 727 C CA . ASP A 1 93 ? 3.439 2.064 5.662 1.00 94.69 93 ASP A CA 1
ATOM 728 C C . ASP A 1 93 ? 3.015 1.336 4.376 1.00 94.69 93 ASP A C 1
ATOM 730 O O . ASP A 1 93 ? 3.796 1.295 3.429 1.00 94.69 93 ASP A O 1
ATOM 734 N N . LEU A 1 94 ? 1.808 0.770 4.308 1.00 95.50 94 LEU A N 1
ATOM 735 C CA . LEU A 1 94 ? 1.258 0.215 3.066 1.00 95.50 94 LEU A CA 1
ATOM 736 C C . LEU A 1 94 ? 0.752 1.328 2.136 1.00 95.50 94 LEU A C 1
ATOM 738 O O . LEU A 1 94 ? 0.970 1.278 0.923 1.00 95.50 94 LEU A O 1
ATOM 742 N N . ILE A 1 95 ? 0.115 2.361 2.701 1.00 96.31 95 ILE A N 1
ATOM 743 C CA . ILE A 1 95 ? -0.461 3.489 1.947 1.00 96.31 95 ILE A CA 1
ATOM 744 C C . ILE A 1 95 ? 0.593 4.208 1.102 1.00 96.31 95 ILE A C 1
ATOM 746 O O . ILE A 1 95 ? 0.312 4.572 -0.039 1.00 96.31 95 ILE A O 1
ATOM 750 N N . LYS A 1 96 ? 1.823 4.369 1.606 1.00 94.81 96 LYS A N 1
ATOM 751 C CA . LYS A 1 96 ? 2.903 5.078 0.890 1.00 94.81 96 LYS A CA 1
ATOM 752 C C . LYS A 1 96 ? 3.312 4.441 -0.445 1.00 94.81 96 LYS A C 1
ATOM 754 O O . LYS A 1 96 ? 4.046 5.057 -1.213 1.00 94.81 96 LYS A O 1
ATOM 759 N N . TRP A 1 97 ? 2.899 3.201 -0.689 1.00 95.69 97 TRP A N 1
ATOM 760 C CA . TRP A 1 97 ? 3.148 2.470 -1.924 1.00 95.69 97 TRP A CA 1
ATOM 761 C C . TRP A 1 97 ? 1.842 2.080 -2.611 1.00 95.69 97 TRP A C 1
ATOM 763 O O . TRP A 1 97 ? 1.853 1.140 -3.385 1.00 95.69 97 TRP A O 1
ATOM 773 N N . VAL A 1 98 ? 0.701 2.707 -2.329 1.00 94.81 98 VAL A N 1
ATOM 774 C CA . VAL A 1 98 ? -0.568 2.288 -2.941 1.00 94.81 98 VAL A CA 1
ATOM 775 C C . VAL A 1 98 ? -0.498 2.304 -4.479 1.00 94.81 98 VAL A C 1
ATOM 777 O O . VAL A 1 98 ? 0.130 3.174 -5.084 1.00 94.81 98 VAL A O 1
ATOM 780 N N . HIS A 1 99 ? -1.120 1.312 -5.115 1.00 92.25 99 HIS A N 1
ATOM 781 C CA . HIS A 1 99 ? -1.247 1.233 -6.567 1.00 92.25 99 HIS A CA 1
ATOM 782 C C . HIS A 1 99 ? -2.582 1.839 -7.000 1.00 92.25 99 HIS A C 1
ATOM 784 O O . HIS A 1 99 ? -3.609 1.521 -6.420 1.00 92.25 99 HIS A O 1
ATOM 790 N N . PHE A 1 100 ? -2.593 2.676 -8.030 1.00 93.88 100 PHE A N 1
ATOM 791 C CA . PHE A 1 100 ? -3.822 3.219 -8.603 1.00 93.88 100 PHE A CA 1
ATOM 792 C C . PHE A 1 100 ? -3.597 3.568 -10.072 1.00 93.88 100 PHE A C 1
ATOM 794 O O . PHE A 1 100 ? -2.486 3.932 -10.463 1.00 93.88 100 PHE A O 1
ATOM 801 N N . GLU A 1 101 ? -4.654 3.467 -10.873 1.00 90.94 101 GLU A N 1
ATOM 802 C CA . GLU A 1 101 ? -4.614 3.819 -12.295 1.00 90.94 101 GLU A CA 1
ATOM 803 C C . GLU A 1 101 ? -5.024 5.274 -12.507 1.00 90.94 101 GLU A C 1
ATOM 805 O O . GLU A 1 101 ? -4.403 6.001 -13.286 1.00 90.94 101 GLU A O 1
ATOM 810 N N . THR A 1 102 ? -6.042 5.725 -11.771 1.00 93.94 102 THR A N 1
ATOM 811 C CA . THR A 1 102 ? -6.566 7.086 -11.868 1.00 93.94 102 THR A CA 1
ATOM 812 C C . THR A 1 102 ? -6.595 7.797 -10.518 1.00 93.94 102 THR A C 1
ATOM 814 O O . THR A 1 102 ? -6.602 7.188 -9.447 1.00 93.94 102 THR A O 1
ATOM 817 N N . TYR A 1 103 ? -6.658 9.131 -10.562 1.00 93.88 103 TYR A N 1
ATOM 818 C CA . TYR A 1 103 ? -6.881 9.940 -9.361 1.00 93.88 103 TYR A CA 1
ATOM 819 C C . TYR A 1 103 ? -8.206 9.589 -8.669 1.00 93.88 103 TYR A C 1
ATOM 821 O O . TYR A 1 103 ? -8.271 9.564 -7.443 1.00 93.88 103 TYR A O 1
ATOM 829 N N . THR A 1 104 ? -9.249 9.274 -9.439 1.00 95.38 104 THR A N 1
ATOM 830 C CA . THR A 1 104 ? -10.552 8.866 -8.900 1.00 95.38 104 THR A CA 1
ATOM 831 C C . THR A 1 104 ? -10.446 7.573 -8.091 1.00 95.38 104 THR A C 1
ATOM 833 O O . THR A 1 104 ? -11.048 7.474 -7.016 1.00 95.38 104 THR A O 1
ATOM 836 N N . ASP A 1 105 ? -9.630 6.620 -8.543 1.00 94.06 105 ASP A N 1
ATOM 837 C CA . ASP A 1 105 ? -9.371 5.385 -7.799 1.00 94.06 105 ASP A CA 1
ATOM 838 C C . ASP A 1 105 ? -8.643 5.693 -6.493 1.00 94.06 105 ASP A C 1
ATOM 840 O O . ASP A 1 105 ? -9.097 5.287 -5.427 1.00 94.06 105 ASP A O 1
ATOM 844 N N . LEU A 1 106 ? -7.573 6.493 -6.537 1.00 95.31 106 LEU A N 1
ATOM 845 C CA . LEU A 1 106 ? -6.847 6.907 -5.332 1.00 95.31 106 LEU A CA 1
ATOM 846 C C . LEU A 1 106 ? -7.765 7.627 -4.328 1.00 95.31 106 LEU A C 1
ATOM 848 O O . LEU A 1 106 ? -7.721 7.368 -3.122 1.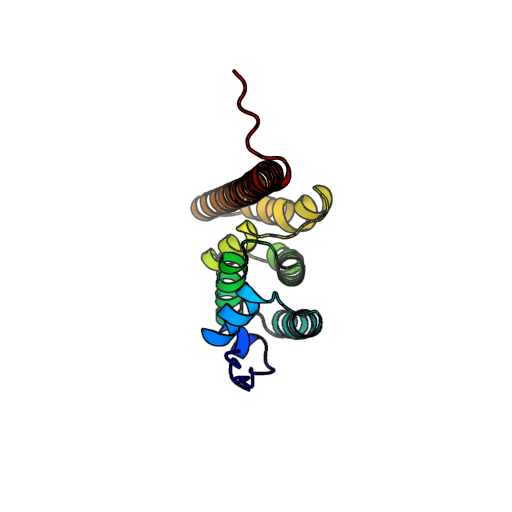00 95.31 106 LEU A O 1
ATOM 852 N N . CYS A 1 107 ? -8.620 8.521 -4.826 1.00 96.12 107 CYS A N 1
ATOM 853 C CA . CYS A 1 107 ? -9.585 9.251 -4.017 1.00 96.12 107 CYS A CA 1
ATOM 854 C C . CYS A 1 107 ? -10.557 8.324 -3.298 1.00 96.12 107 CYS A C 1
ATOM 856 O O . CYS A 1 107 ? -10.743 8.450 -2.088 1.00 96.12 107 CYS A O 1
ATOM 858 N N . SER A 1 108 ? -11.197 7.426 -4.042 1.00 94.19 108 SER A N 1
ATOM 859 C CA . SER A 1 108 ? -12.234 6.543 -3.509 1.00 94.19 108 SER A CA 1
ATOM 860 C C . SER A 1 108 ? -11.673 5.465 -2.582 1.00 94.19 108 SER A C 1
ATOM 862 O O . SER A 1 108 ? -12.298 5.167 -1.565 1.00 94.19 108 SER A O 1
ATOM 864 N N . THR A 1 109 ? -10.487 4.937 -2.887 1.00 93.75 109 THR A N 1
ATOM 865 C CA . THR A 1 109 ? -9.876 3.817 -2.154 1.00 93.75 109 THR A CA 1
ATOM 866 C C . THR A 1 109 ? -9.108 4.251 -0.906 1.00 93.75 109 THR A C 1
ATOM 868 O O . THR A 1 109 ? -9.156 3.549 0.100 1.00 93.75 109 THR A O 1
ATOM 871 N N . ILE A 1 110 ? -8.419 5.400 -0.937 1.00 95.94 110 ILE A N 1
ATOM 872 C CA . ILE A 1 110 ? -7.523 5.834 0.150 1.00 95.94 110 ILE A CA 1
ATOM 873 C C . ILE A 1 110 ? -7.921 7.191 0.726 1.00 95.94 110 ILE A C 1
ATOM 875 O O . ILE A 1 110 ? -8.138 7.305 1.934 1.00 95.94 110 ILE A O 1
ATOM 879 N N . LEU A 1 111 ? -8.012 8.235 -0.109 1.00 96.31 111 LEU A N 1
ATOM 880 C CA . LEU A 1 111 ? -8.085 9.612 0.402 1.00 96.31 111 LEU A CA 1
ATOM 881 C C . LEU A 1 111 ? -9.405 9.900 1.121 1.00 96.31 111 LEU A C 1
ATOM 883 O O . LEU A 1 111 ? -9.408 10.536 2.174 1.00 96.31 111 LEU A O 1
ATOM 887 N N . LEU A 1 112 ? -10.533 9.432 0.582 1.00 95.94 112 LEU A N 1
ATOM 888 C CA . LEU A 1 112 ? -11.842 9.636 1.198 1.00 95.94 112 LEU A CA 1
ATOM 889 C C . LEU A 1 112 ? -11.981 8.876 2.528 1.00 95.94 112 LEU A C 1
ATOM 891 O O . LEU A 1 112 ? -12.333 9.531 3.513 1.00 95.94 112 LEU A O 1
ATOM 895 N N . PRO A 1 113 ? -11.678 7.566 2.625 1.00 95.62 113 PRO A N 1
ATOM 896 C CA . PRO A 1 113 ? -11.666 6.860 3.908 1.00 95.62 113 PRO A CA 1
ATOM 897 C C . PRO A 1 113 ? -10.793 7.546 4.965 1.00 95.62 113 PRO A C 1
ATOM 899 O O . PRO A 1 113 ? -11.262 7.839 6.066 1.00 95.62 113 PRO A O 1
ATOM 902 N N . LEU A 1 114 ? -9.562 7.919 4.610 1.00 96.50 114 LEU A N 1
ATOM 903 C CA . LEU A 1 114 ? -8.659 8.596 5.540 1.00 96.50 114 LEU A CA 1
ATOM 904 C C . LEU A 1 114 ? -9.110 10.019 5.883 1.00 96.50 114 LEU A C 1
ATOM 906 O O . LEU A 1 114 ? -8.891 10.457 7.006 1.00 96.50 114 LEU A O 1
ATOM 910 N N . SER A 1 115 ? -9.782 10.742 4.982 1.00 95.94 115 SER A N 1
ATOM 911 C CA . SER A 1 115 ? -10.366 12.053 5.306 1.00 95.94 115 SER A CA 1
ATOM 912 C C . SER A 1 115 ? -11.467 11.953 6.364 1.00 95.94 115 SER A C 1
ATOM 914 O O . SER A 1 115 ? -11.550 12.803 7.251 1.00 95.94 115 SER A O 1
ATOM 916 N N . ARG A 1 116 ? -12.281 10.890 6.320 1.00 94.62 116 ARG A N 1
ATOM 917 C CA . ARG A 1 116 ? -13.322 10.634 7.325 1.00 94.62 116 ARG A CA 1
ATOM 918 C C . ARG A 1 116 ? -12.683 10.350 8.676 1.00 94.62 116 ARG A C 1
ATOM 920 O O . ARG A 1 116 ? -13.056 10.977 9.666 1.00 94.62 116 ARG A O 1
ATOM 927 N N . LEU A 1 117 ? -11.671 9.481 8.687 1.00 95.44 117 LEU A N 1
ATOM 928 C CA . LEU A 1 117 ? -10.885 9.196 9.883 1.00 95.44 117 LEU A CA 1
ATOM 929 C C . LEU A 1 117 ? -10.245 10.477 10.437 1.00 95.44 117 LEU A C 1
ATOM 931 O O . LEU A 1 117 ? -10.410 10.783 11.612 1.00 95.44 117 LEU A O 1
ATOM 935 N N . PHE A 1 118 ? -9.612 11.282 9.582 1.00 96.88 118 PHE A N 1
ATOM 936 C CA . PHE A 1 118 ? -8.959 12.539 9.953 1.00 96.88 118 PHE A CA 1
ATOM 937 C C . PHE A 1 118 ? -9.901 13.517 10.664 1.00 96.88 118 PHE A C 1
ATOM 939 O O . PHE A 1 118 ? -9.484 14.237 11.572 1.00 96.88 118 PHE A O 1
ATOM 946 N N . ILE A 1 119 ? -11.173 13.587 10.267 1.00 95.62 119 ILE A N 1
ATOM 947 C CA . ILE A 1 119 ? -12.142 14.489 10.902 1.00 95.62 119 ILE A CA 1
ATOM 948 C C . ILE A 1 119 ? -12.417 14.042 12.343 1.00 95.62 119 ILE A C 1
ATOM 950 O O . ILE A 1 119 ? -12.386 14.877 13.250 1.00 95.62 119 ILE A O 1
ATOM 954 N N . CYS A 1 120 ? -12.621 12.742 12.553 1.00 92.94 120 CYS A N 1
ATOM 955 C CA . CYS A 1 120 ? -13.095 12.175 13.817 1.00 92.94 120 CYS A CA 1
ATOM 956 C C . CYS A 1 120 ? -11.983 11.686 14.765 1.00 92.94 120 CYS A C 1
ATOM 958 O O . CYS A 1 120 ? -12.286 11.302 15.892 1.00 92.94 120 CYS A O 1
ATOM 960 N N . SER A 1 121 ? -10.717 11.687 14.341 1.00 94.75 121 SER A N 1
ATOM 961 C CA . SER A 1 121 ? -9.603 11.117 15.106 1.00 94.75 121 SER A CA 1
ATOM 962 C C . SER A 1 121 ? -8.878 12.117 16.018 1.00 94.75 121 SER A C 1
ATOM 964 O O . SER A 1 121 ? -9.062 13.336 15.936 1.00 94.75 121 SER A O 1
ATOM 966 N N . SER A 1 122 ? -7.972 11.597 16.853 1.00 94.81 122 SER A N 1
ATOM 967 C CA . SER A 1 122 ? -7.020 12.402 17.628 1.00 94.81 122 SER A CA 1
ATOM 968 C C . SER A 1 122 ? -6.032 13.156 16.728 1.00 94.81 122 SER A C 1
ATOM 970 O O . SER A 1 122 ? -5.856 12.827 15.551 1.00 94.81 122 SER A O 1
ATOM 972 N N . VAL A 1 123 ? -5.357 14.162 17.297 1.00 95.62 123 VAL A N 1
ATOM 973 C CA . VAL A 1 123 ? -4.298 14.923 16.610 1.00 95.62 123 VAL A CA 1
ATOM 974 C C . VAL A 1 123 ? -3.168 14.003 16.139 1.00 95.62 123 VAL A C 1
ATOM 976 O O . VAL A 1 123 ? -2.700 14.161 15.016 1.00 95.62 123 VAL A O 1
ATOM 979 N N . ASP A 1 124 ? -2.790 12.998 16.930 1.00 94.44 124 ASP A N 1
ATOM 980 C CA . ASP A 1 124 ? -1.717 12.064 16.567 1.00 94.44 124 ASP A CA 1
ATOM 981 C C . ASP A 1 124 ? -2.052 11.259 15.304 1.00 94.44 124 ASP A C 1
ATOM 983 O O . ASP A 1 124 ? -1.230 11.143 14.395 1.00 94.44 124 ASP A O 1
ATOM 987 N N . ILE A 1 125 ? -3.291 10.761 15.192 1.00 94.81 125 ILE A N 1
ATOM 988 C CA . ILE A 1 125 ? -3.750 10.053 13.987 1.00 94.81 125 ILE A CA 1
ATOM 989 C C . ILE A 1 125 ? -3.765 11.003 12.785 1.00 94.81 125 ILE A C 1
ATOM 991 O O . ILE A 1 125 ? -3.330 10.618 11.701 1.00 94.81 125 ILE A O 1
ATOM 995 N N . LYS A 1 126 ? -4.202 12.256 12.969 1.00 96.88 126 LYS A N 1
ATOM 996 C CA . LYS A 1 126 ? -4.203 13.273 11.902 1.00 96.88 126 LYS A CA 1
ATOM 997 C C . LYS A 1 126 ? -2.797 13.517 11.361 1.00 96.88 126 LYS A C 1
ATOM 999 O O . LYS A 1 126 ? -2.604 13.518 10.149 1.00 96.88 126 LYS A O 1
ATOM 1004 N N . VAL A 1 127 ? -1.819 13.681 12.250 1.00 96.69 127 VAL A N 1
ATOM 1005 C CA . VAL A 1 127 ? -0.404 13.834 11.883 1.00 96.69 127 VAL A CA 1
ATOM 1006 C C . VAL A 1 127 ? 0.107 12.584 11.162 1.00 96.69 127 VAL A C 1
ATOM 1008 O O . VAL A 1 127 ? 0.754 12.702 10.124 1.00 96.69 127 VAL A O 1
ATOM 1011 N N . GLY A 1 128 ? -0.250 11.390 11.641 1.00 96.19 128 GLY A N 1
ATOM 1012 C CA . GLY A 1 128 ? 0.084 10.129 10.975 1.00 96.19 128 GLY A CA 1
ATOM 1013 C C . GLY A 1 128 ? -0.456 10.031 9.543 1.00 96.19 128 GLY A C 1
ATOM 1014 O O . GLY A 1 128 ? 0.280 9.645 8.638 1.00 96.19 128 GLY A O 1
ATOM 1015 N N . ILE A 1 129 ? -1.703 10.454 9.313 1.00 96.94 129 ILE A N 1
ATOM 1016 C CA . ILE A 1 129 ? -2.312 10.502 7.973 1.00 96.94 129 ILE A CA 1
ATOM 1017 C C . ILE A 1 129 ? -1.551 11.472 7.061 1.00 96.94 129 ILE A C 1
ATOM 1019 O O . ILE A 1 129 ? -1.246 11.127 5.920 1.00 96.94 129 ILE A O 1
ATOM 1023 N N . LEU A 1 130 ? -1.209 12.667 7.555 1.00 97.56 130 LEU A N 1
ATOM 1024 C CA . LEU A 1 130 ? -0.440 13.645 6.778 1.00 97.56 130 LEU A CA 1
ATOM 1025 C C . LEU A 1 130 ? 0.935 13.095 6.384 1.00 97.56 130 LEU A C 1
ATOM 1027 O O . LEU A 1 130 ? 1.321 13.214 5.223 1.00 97.56 130 LEU A O 1
ATOM 1031 N N . HIS A 1 131 ? 1.630 12.425 7.304 1.00 97.19 131 HIS A N 1
ATOM 1032 C CA . HIS A 1 131 ? 2.894 11.757 6.991 1.00 97.19 131 HIS A CA 1
AT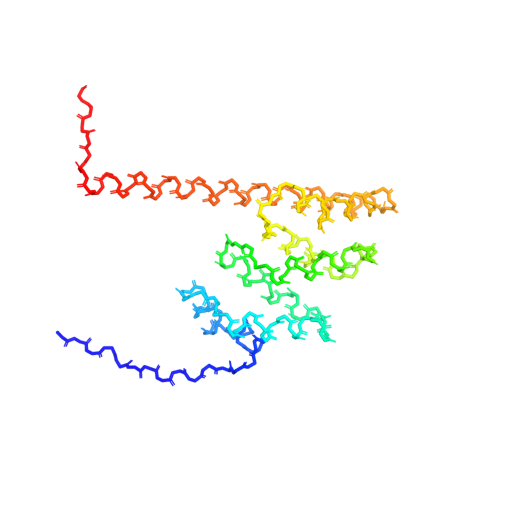OM 1033 C C . HIS A 1 131 ? 2.730 10.594 6.008 1.00 97.19 131 HIS A C 1
ATOM 1035 O O . HIS A 1 131 ? 3.605 10.367 5.174 1.00 97.19 131 HIS A O 1
ATOM 1041 N N . ALA A 1 132 ? 1.628 9.843 6.066 1.00 96.12 132 ALA A N 1
ATOM 1042 C CA . ALA A 1 132 ? 1.360 8.792 5.086 1.00 96.12 132 ALA A CA 1
ATOM 1043 C C . ALA A 1 132 ? 1.198 9.379 3.671 1.00 96.12 132 ALA A C 1
ATOM 1045 O O . ALA A 1 132 ? 1.772 8.850 2.718 1.00 96.12 132 ALA A O 1
ATOM 1046 N N . TYR A 1 133 ? 0.483 10.501 3.538 1.00 96.56 133 TYR A N 1
ATOM 1047 C CA . TYR A 1 133 ? 0.341 11.219 2.266 1.00 96.56 133 TYR A CA 1
ATOM 1048 C C . TYR A 1 133 ? 1.651 11.820 1.771 1.00 96.56 133 TYR A C 1
ATOM 1050 O O . TYR A 1 133 ? 1.971 11.701 0.590 1.00 96.56 133 TYR A O 1
ATOM 1058 N N . GLU A 1 134 ? 2.423 12.433 2.662 1.00 97.56 134 GLU A N 1
ATOM 1059 C CA . GLU A 1 134 ? 3.756 12.942 2.349 1.00 97.56 134 GLU A CA 1
ATOM 1060 C C . GLU A 1 134 ? 4.642 11.826 1.779 1.00 97.56 134 GLU A C 1
ATOM 1062 O O . GLU A 1 134 ? 5.186 11.968 0.684 1.00 97.56 134 GLU A O 1
ATOM 1067 N N . ASN A 1 135 ? 4.716 10.680 2.461 1.00 96.94 135 ASN A N 1
ATOM 1068 C CA . ASN A 1 135 ? 5.514 9.539 2.013 1.00 96.94 135 ASN A CA 1
ATOM 1069 C C . ASN A 1 135 ? 5.018 8.948 0.688 1.00 96.94 135 ASN A C 1
ATOM 1071 O O . ASN A 1 135 ? 5.839 8.549 -0.136 1.00 96.94 135 ASN A O 1
ATOM 1075 N N . LEU A 1 136 ? 3.701 8.911 0.458 1.00 96.19 136 LEU A N 1
ATOM 1076 C CA . LEU A 1 136 ? 3.136 8.510 -0.831 1.00 96.19 136 LEU A CA 1
ATOM 1077 C C . LEU A 1 136 ? 3.672 9.398 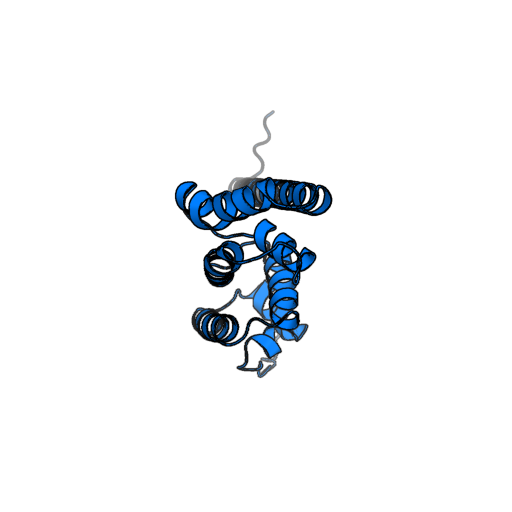-1.962 1.00 96.19 136 LEU A C 1
ATOM 1079 O O . LEU A 1 136 ? 4.198 8.891 -2.953 1.00 96.19 136 LEU A O 1
ATOM 1083 N N . VAL A 1 137 ? 3.588 10.720 -1.796 1.00 96.12 137 VAL A N 1
ATOM 1084 C CA . VAL A 1 137 ? 4.051 11.681 -2.808 1.00 96.12 137 VAL A CA 1
ATOM 1085 C C . VAL A 1 137 ? 5.563 11.588 -3.003 1.00 96.12 137 VAL A C 1
ATOM 1087 O O . VAL A 1 137 ? 6.018 11.523 -4.145 1.00 96.12 137 VAL A O 1
ATOM 1090 N N . ILE A 1 138 ? 6.339 11.531 -1.916 1.00 96.75 138 ILE A N 1
ATOM 1091 C CA . ILE A 1 138 ? 7.798 11.367 -1.974 1.00 96.75 138 ILE A CA 1
ATOM 1092 C C . ILE A 1 138 ? 8.151 10.126 -2.792 1.00 96.75 138 ILE A C 1
ATOM 1094 O O . ILE A 1 138 ? 8.911 10.229 -3.751 1.00 96.75 138 ILE A O 1
ATOM 1098 N N . ASN A 1 139 ? 7.558 8.975 -2.476 1.00 95.69 139 ASN A N 1
ATOM 1099 C CA . ASN A 1 139 ? 7.848 7.723 -3.168 1.00 95.69 139 ASN A CA 1
ATOM 1100 C C . ASN A 1 139 ? 7.485 7.778 -4.654 1.00 95.69 139 ASN A C 1
ATOM 1102 O O . ASN A 1 139 ? 8.281 7.347 -5.493 1.00 95.69 139 ASN A O 1
ATOM 1106 N N . MET A 1 140 ? 6.318 8.334 -4.992 1.00 93.62 140 MET A N 1
ATOM 1107 C CA . MET A 1 140 ? 5.902 8.519 -6.384 1.00 93.62 140 MET A CA 1
ATOM 1108 C C . MET A 1 140 ? 6.911 9.364 -7.165 1.00 93.62 140 MET A C 1
ATOM 1110 O O . MET A 1 140 ? 7.336 8.975 -8.256 1.00 93.62 140 MET A O 1
ATOM 1114 N N . VAL A 1 141 ? 7.320 10.501 -6.597 1.00 94.81 141 VAL A N 1
ATOM 1115 C CA . VAL A 1 141 ? 8.282 11.411 -7.225 1.00 94.81 141 VAL A CA 1
ATOM 1116 C C . VAL A 1 141 ? 9.652 10.748 -7.339 1.00 94.81 141 VAL A C 1
ATOM 1118 O O . VAL A 1 141 ? 10.243 10.778 -8.416 1.00 94.81 141 VAL A O 1
ATOM 1121 N N . SER A 1 142 ? 10.149 10.101 -6.283 1.00 94.81 142 SER A N 1
ATOM 1122 C CA . SER A 1 142 ? 11.444 9.413 -6.301 1.00 94.81 142 SER A CA 1
ATOM 1123 C C . SER A 1 142 ? 11.508 8.341 -7.389 1.00 94.81 142 SER A C 1
ATOM 1125 O O . SER A 1 142 ? 12.450 8.331 -8.178 1.00 94.81 142 SER A O 1
ATOM 1127 N N . VAL A 1 143 ? 10.490 7.480 -7.488 1.00 92.31 143 VAL A N 1
ATOM 1128 C CA . VAL A 1 143 ? 10.438 6.435 -8.524 1.00 92.31 143 VAL A CA 1
ATOM 1129 C C . VAL A 1 143 ? 10.351 7.045 -9.925 1.00 92.31 143 VAL A C 1
ATOM 1131 O O . VAL A 1 143 ? 11.002 6.556 -10.849 1.00 92.31 143 VAL A O 1
ATOM 1134 N N . HIS A 1 144 ? 9.576 8.116 -10.103 1.00 91.56 144 HIS A N 1
ATOM 1135 C CA . HIS A 1 144 ? 9.481 8.804 -11.389 1.00 91.56 144 HIS A CA 1
ATOM 1136 C C . HIS A 1 144 ? 10.825 9.410 -11.819 1.00 91.56 144 HIS A C 1
ATOM 1138 O O . HIS A 1 144 ? 11.272 9.177 -12.943 1.00 91.56 144 HIS A O 1
ATOM 1144 N N . MET A 1 145 ? 11.503 10.119 -10.915 1.00 93.69 145 MET A N 1
ATOM 1145 C CA . MET A 1 145 ? 12.797 10.751 -11.188 1.00 93.69 145 MET A CA 1
ATOM 1146 C C . MET A 1 145 ? 13.878 9.720 -11.530 1.00 93.69 145 MET A C 1
ATOM 1148 O O . MET A 1 145 ? 14.650 9.919 -12.466 1.00 93.69 145 MET A O 1
ATOM 1152 N N . GLU A 1 146 ? 13.906 8.584 -10.834 1.00 92.19 146 GLU A N 1
ATOM 1153 C CA . GLU A 1 146 ? 14.843 7.499 -11.139 1.00 92.19 146 GLU A CA 1
ATOM 1154 C C . GLU A 1 146 ? 14.601 6.876 -12.515 1.00 92.19 146 GLU A C 1
ATOM 1156 O O . GLU A 1 146 ? 15.560 6.584 -13.231 1.00 92.19 146 GLU A O 1
ATOM 1161 N N . ARG A 1 147 ? 13.337 6.695 -12.918 1.00 90.38 147 ARG A N 1
ATOM 1162 C CA . ARG A 1 147 ? 12.997 6.187 -14.257 1.00 90.38 147 ARG A CA 1
ATOM 1163 C C . ARG A 1 147 ? 13.478 7.140 -15.348 1.00 90.38 147 ARG A C 1
ATOM 1165 O O . ARG A 1 147 ? 14.140 6.688 -16.279 1.00 90.38 147 ARG A O 1
ATOM 1172 N N . LEU A 1 148 ? 13.243 8.443 -15.184 1.00 91.75 148 LEU A N 1
ATOM 1173 C CA . LEU A 1 148 ? 13.745 9.462 -16.113 1.00 91.75 148 LEU A CA 1
ATOM 1174 C C . LEU A 1 148 ? 15.276 9.427 -16.222 1.00 91.75 148 LEU A C 1
ATOM 1176 O O . LEU A 1 148 ? 15.825 9.475 -17.322 1.00 91.75 148 LEU A O 1
ATOM 1180 N N . GLN A 1 149 ? 15.977 9.287 -15.095 1.00 92.56 149 GLN A N 1
ATOM 1181 C CA . GLN A 1 149 ? 17.436 9.201 -15.090 1.00 92.56 149 GLN A CA 1
ATOM 1182 C C . GLN A 1 149 ? 17.947 7.922 -15.775 1.00 92.56 149 GLN A C 1
ATOM 1184 O O . GLN A 1 149 ? 18.927 7.958 -16.521 1.00 92.56 149 GLN A O 1
ATOM 1189 N N . GLN A 1 150 ? 17.287 6.781 -15.562 1.00 89.50 150 GLN A N 1
ATOM 1190 C CA . GLN A 1 150 ? 17.625 5.528 -16.245 1.00 89.50 150 GLN A CA 1
ATOM 1191 C C . GLN A 1 150 ? 17.410 5.621 -17.757 1.00 89.50 150 GLN A C 1
ATOM 1193 O O . GLN A 1 150 ? 18.221 5.094 -18.519 1.00 89.50 150 GLN A O 1
ATOM 1198 N N . GLU A 1 151 ? 16.340 6.279 -18.197 1.00 88.56 151 GLU A N 1
ATOM 1199 C CA . GLU A 1 151 ? 16.078 6.529 -19.614 1.00 88.56 151 GLU A CA 1
ATOM 1200 C C . GLU A 1 151 ? 17.173 7.404 -20.224 1.00 88.56 151 GLU A C 1
ATOM 1202 O O . GLU A 1 151 ? 17.778 6.997 -21.216 1.00 88.56 151 GLU A O 1
ATOM 1207 N N . GLN A 1 152 ? 17.516 8.529 -19.591 1.00 85.88 152 GLN A N 1
ATOM 1208 C CA . GLN A 1 152 ? 18.619 9.395 -20.029 1.00 85.88 152 GLN A CA 1
ATOM 1209 C C . GLN A 1 152 ? 19.942 8.627 -20.152 1.00 85.88 152 GLN A C 1
ATOM 1211 O O . GLN A 1 152 ? 20.591 8.678 -21.197 1.00 85.88 152 GLN A O 1
ATOM 1216 N N . ASN A 1 153 ? 20.303 7.831 -19.143 1.00 87.88 153 ASN A N 1
ATOM 1217 C CA . ASN A 1 153 ? 21.522 7.018 -19.167 1.00 87.88 153 ASN A CA 1
ATOM 1218 C C . ASN A 1 153 ? 21.520 5.983 -20.307 1.00 87.88 153 ASN A C 1
ATOM 1220 O O . ASN A 1 153 ? 22.557 5.740 -20.932 1.00 87.88 153 ASN A O 1
ATOM 1224 N N . LYS A 1 154 ? 20.368 5.366 -20.604 1.00 83.44 154 LYS A N 1
ATOM 1225 C CA . LYS A 1 154 ? 20.223 4.449 -21.748 1.00 83.44 154 LYS A CA 1
ATOM 1226 C C . LYS A 1 154 ? 20.422 5.187 -23.069 1.00 83.44 154 LYS A C 1
ATOM 1228 O O . LYS A 1 154 ? 21.160 4.690 -23.917 1.00 83.44 154 LYS A O 1
ATOM 1233 N N . PHE A 1 155 ? 19.828 6.370 -23.227 1.00 76.00 155 PHE A N 1
ATOM 1234 C CA . PHE A 1 155 ? 20.035 7.208 -24.410 1.00 76.00 155 PHE A CA 1
ATOM 1235 C C . PHE A 1 155 ? 21.515 7.578 -24.591 1.00 76.00 155 PHE A C 1
ATOM 1237 O O . PHE A 1 155 ? 22.053 7.381 -25.678 1.00 76.00 155 PHE A O 1
ATOM 1244 N N . GLU A 1 156 ? 22.207 8.011 -23.534 1.00 79.00 156 GLU A N 1
ATOM 1245 C CA . GLU A 1 156 ? 23.647 8.312 -23.591 1.00 79.00 156 GLU A CA 1
ATOM 1246 C C . GLU A 1 156 ? 24.506 7.087 -23.934 1.00 79.00 156 GLU A C 1
ATOM 1248 O O . GLU A 1 156 ? 25.516 7.208 -24.630 1.00 79.00 156 GLU A O 1
ATOM 1253 N N . THR A 1 157 ? 24.114 5.899 -23.467 1.00 76.62 157 THR A N 1
ATOM 1254 C CA . THR A 1 157 ? 24.832 4.647 -23.752 1.00 76.62 157 THR A CA 1
ATOM 1255 C C . THR A 1 157 ? 24.654 4.207 -25.207 1.00 76.62 157 THR A C 1
ATOM 1257 O O . THR A 1 157 ? 25.597 3.704 -25.813 1.00 76.62 157 THR A O 1
ATOM 1260 N N . ILE A 1 158 ? 23.458 4.394 -25.776 1.00 75.69 158 ILE A N 1
ATOM 1261 C CA . ILE A 1 158 ? 23.122 3.960 -27.142 1.00 75.69 158 ILE A CA 1
ATOM 1262 C C . ILE A 1 158 ? 23.646 4.947 -28.191 1.00 75.69 158 ILE A C 1
ATOM 1264 O O . ILE A 1 158 ? 24.170 4.524 -29.219 1.00 75.69 158 ILE A O 1
ATOM 1268 N N . PHE A 1 159 ? 23.516 6.251 -27.944 1.00 76.31 159 PHE A N 1
ATOM 1269 C CA . PHE A 1 159 ? 23.830 7.293 -28.931 1.00 76.31 159 PHE A CA 1
ATOM 1270 C C . PHE A 1 159 ? 25.165 8.007 -28.670 1.00 76.31 159 PHE A C 1
ATOM 1272 O O . PHE A 1 159 ? 25.583 8.845 -29.469 1.00 76.31 159 PHE A O 1
ATOM 1279 N N . GLY A 1 160 ? 25.868 7.640 -27.594 1.00 60.31 160 GLY A N 1
ATOM 1280 C CA . GLY A 1 160 ? 27.077 8.316 -27.137 1.00 60.31 160 GLY A CA 1
ATOM 1281 C C . GLY A 1 160 ? 26.759 9.649 -26.455 1.00 60.31 160 GLY A C 1
ATOM 1282 O O . GLY A 1 160 ? 25.736 10.282 -26.706 1.00 60.31 160 GLY A O 1
ATOM 1283 N N . LYS A 1 161 ? 27.658 10.108 -25.576 1.00 59.00 161 LYS A N 1
ATOM 1284 C CA . LYS A 1 161 ? 27.544 11.448 -24.988 1.00 59.00 161 LYS A CA 1
ATOM 1285 C C . LYS A 1 161 ? 27.664 12.484 -26.098 1.00 59.00 161 LYS A C 1
ATOM 1287 O O . LYS A 1 161 ? 28.753 12.660 -26.650 1.00 59.00 161 LYS A O 1
ATOM 1292 N N . THR A 1 162 ? 26.587 13.206 -26.388 1.00 55.22 162 THR A N 1
ATOM 1293 C CA . THR A 1 162 ? 26.667 14.417 -27.201 1.00 55.22 162 THR A CA 1
ATOM 1294 C C . THR A 1 162 ? 27.514 15.416 -26.421 1.00 55.22 162 THR A C 1
ATOM 1296 O O . THR A 1 162 ? 27.045 16.045 -25.474 1.00 55.22 162 THR A O 1
ATOM 1299 N N . LYS A 1 163 ? 28.802 15.527 -26.761 1.00 49.00 163 LYS A N 1
ATOM 1300 C CA . LYS A 1 163 ? 29.615 16.662 -26.329 1.00 49.00 163 LYS A CA 1
ATOM 1301 C C . LYS A 1 163 ? 28.996 17.896 -26.972 1.00 49.00 163 LYS A C 1
ATOM 1303 O O . LYS A 1 163 ? 29.235 18.161 -28.146 1.00 49.00 163 LYS A O 1
ATOM 1308 N N . VAL A 1 164 ? 28.161 18.602 -26.219 1.00 52.38 164 VAL A N 1
ATOM 1309 C CA . VAL A 1 164 ? 27.787 19.972 -26.555 1.00 52.38 164 VAL A CA 1
ATOM 1310 C C . VAL A 1 164 ? 29.056 20.790 -26.323 1.00 52.38 164 VAL A C 1
ATOM 1312 O O . VAL A 1 164 ? 29.517 20.901 -25.186 1.00 52.38 164 VAL A O 1
ATOM 1315 N N . GLY A 1 165 ? 29.702 21.172 -27.425 1.00 44.72 165 GLY A N 1
ATOM 1316 C CA . GLY A 1 165 ? 30.847 22.083 -27.436 1.00 44.72 165 GLY A CA 1
ATOM 1317 C C . GLY A 1 165 ? 30.420 23.526 -27.237 1.00 44.72 165 GLY A C 1
ATOM 1318 O O . GLY A 1 165 ? 29.231 23.824 -27.491 1.00 44.72 165 GLY A O 1
#

InterPro domains:
  IPR012485 Centromere protein I [PF07778] (61-151)

Radius of gyration: 19.31 Å; chains: 1; bounding box: 46×48×47 Å

Organism: Triatoma infestans (NCBI:txid30076)

Foldseek 3Di:
DDDPPPPPPPADPQLLSLLVDPVSLVCCLVPNQDPSSLVNLLVVCVVDNDLSSLQSLLVSCVSNLAADQSLLVSQQVQLQPDLCPPNNVSSLSNLLRHDDDDPVSCCNRPVVSLVVNLVPDDPVSVVSSVVSVVSNVVSVVVVVVVVVVVVVVVCCVVVNPPPPD

Sequence (165 aa):
GSSIRKLSIVFPHNPVSLIASRPGLMYLELCGPSEEFMQVLEGTIEAQPSELIISRLSELQNRLRHGLPVITKYLSGYLITWDGLESQKLVFDLIKWVHFETYTDLCSTILLPLSRLFICSSVDIKVGILHAYENLVINMVSVHMERLQQEQNKFETIFGKTKVG

Secondary structure (DSSP, 8-state):
------------SSHHHHHHSHHHHHHHHHH---HHHHHHHHHHHHH---HHHHHHHHHHHHHHTS--HHHHHHHHHHHHH--S-TTHHHHHHHHTT---SSHHHHIIIIIHHHHHHHHHS-HHHHHHHHHHHHHHHHHHHHHHHHHHHHHHHHHHHHH------